Protein AF-A0A963K105-F1 (afdb_monomer_lite)

Sequence (101 aa):
MTKRPIVDRAEVGIDFPDKSYLGSFTRHSAFEAAADREGVTIRLIRPGTERRQADIHLHYHLFADVLDELAGAIAAGHPVDEAHRGPLLAAARHLAAALES

Structure (mmCIF, N/CA/C/O backbone):
data_AF-A0A963K105-F1
#
_entry.id   AF-A0A963K105-F1
#
loop_
_atom_site.group_PDB
_atom_site.id
_atom_site.type_symbol
_atom_site.label_atom_id
_atom_site.label_alt_id
_atom_site.label_comp_id
_atom_site.label_asym_id
_atom_site.label_entity_id
_atom_site.label_seq_id
_atom_site.pdbx_PDB_ins_code
_atom_site.Cartn_x
_atom_site.Cartn_y
_atom_site.Cartn_z
_atom_site.occupancy
_atom_site.B_iso_or_equiv
_atom_site.auth_seq_id
_atom_site.auth_comp_id
_atom_site.auth_asym_id
_atom_site.auth_atom_id
_atom_site.pdbx_PDB_model_num
ATOM 1 N N . MET A 1 1 ? -0.188 15.540 -0.282 1.00 72.19 1 MET A N 1
ATOM 2 C CA . MET A 1 1 ? 0.226 14.200 0.189 1.00 72.19 1 MET A CA 1
ATOM 3 C C . MET A 1 1 ? 1.669 14.281 0.665 1.00 72.19 1 MET A C 1
ATOM 5 O O . MET A 1 1 ? 2.450 14.987 0.037 1.00 72.19 1 MET A O 1
ATOM 9 N N . THR A 1 2 ? 2.019 13.627 1.774 1.00 87.38 2 THR A N 1
ATOM 10 C CA . THR A 1 2 ? 3.382 13.674 2.338 1.00 87.38 2 THR A CA 1
ATOM 11 C C . THR A 1 2 ? 4.188 12.468 1.869 1.00 87.38 2 THR A C 1
ATOM 13 O O . THR A 1 2 ? 3.765 11.335 2.085 1.00 87.38 2 THR A O 1
ATOM 16 N N . LYS A 1 3 ? 5.362 12.709 1.274 1.00 90.56 3 LYS A N 1
ATOM 17 C CA . LYS A 1 3 ? 6.296 11.654 0.851 1.00 90.56 3 LYS A CA 1
ATOM 18 C C . LYS A 1 3 ? 6.957 11.005 2.059 1.00 90.56 3 LYS A C 1
ATOM 20 O O . LYS A 1 3 ? 7.531 11.695 2.900 1.00 90.56 3 LYS A O 1
ATOM 25 N N . ARG A 1 4 ? 6.912 9.679 2.122 1.00 95.69 4 ARG A N 1
ATOM 26 C CA . ARG A 1 4 ? 7.567 8.861 3.149 1.00 95.69 4 ARG A CA 1
ATOM 27 C C . ARG A 1 4 ? 8.567 7.913 2.483 1.00 95.69 4 ARG A C 1
ATOM 29 O O . ARG A 1 4 ? 8.279 7.432 1.392 1.00 95.69 4 ARG A O 1
ATOM 36 N N . PRO A 1 5 ? 9.738 7.644 3.080 1.00 95.56 5 PRO A N 1
ATOM 37 C CA . PRO A 1 5 ? 10.677 6.675 2.520 1.00 95.56 5 PRO A CA 1
ATOM 38 C C . PRO A 1 5 ? 10.076 5.263 2.545 1.00 95.56 5 PRO A C 1
ATOM 40 O O . PRO A 1 5 ? 9.357 4.910 3.479 1.00 95.56 5 PRO A O 1
ATOM 43 N N . ILE A 1 6 ? 10.390 4.451 1.536 1.00 95.25 6 ILE A N 1
ATOM 44 C CA . ILE A 1 6 ? 10.104 3.012 1.569 1.00 95.25 6 ILE A CA 1
ATOM 45 C C . ILE A 1 6 ? 11.166 2.342 2.441 1.00 95.25 6 ILE A C 1
ATOM 47 O O . ILE A 1 6 ? 12.359 2.507 2.197 1.00 95.25 6 ILE A O 1
ATOM 51 N N . VAL A 1 7 ? 10.733 1.618 3.472 1.00 91.56 7 VAL A N 1
ATOM 52 C CA . VAL A 1 7 ? 11.639 0.972 4.441 1.00 91.56 7 VAL A CA 1
ATOM 53 C C . VAL A 1 7 ? 12.098 -0.415 4.001 1.00 91.56 7 VAL A C 1
ATOM 55 O O . VAL A 1 7 ? 13.183 -0.841 4.380 1.00 91.56 7 VAL A O 1
ATOM 58 N N . ASP A 1 8 ? 11.303 -1.077 3.165 1.00 90.19 8 ASP A N 1
ATOM 59 C CA . ASP A 1 8 ? 11.579 -2.414 2.650 1.00 90.19 8 ASP A CA 1
ATOM 60 C C . ASP A 1 8 ? 11.564 -2.398 1.109 1.00 90.19 8 ASP A C 1
ATOM 62 O O . ASP A 1 8 ? 12.426 -1.767 0.476 1.00 90.19 8 ASP A O 1
ATOM 66 N N . ARG A 1 9 ? 10.555 -3.013 0.484 1.00 94.56 9 ARG A N 1
ATOM 67 C CA . ARG A 1 9 ? 10.410 -3.105 -0.967 1.00 94.56 9 ARG A CA 1
ATOM 68 C C . ARG A 1 9 ? 8.940 -3.099 -1.368 1.00 94.56 9 ARG A C 1
ATOM 70 O O . ARG A 1 9 ? 8.086 -3.605 -0.655 1.00 94.56 9 ARG A O 1
ATOM 77 N N . ALA A 1 10 ? 8.668 -2.557 -2.547 1.00 96.25 10 ALA A N 1
ATOM 78 C CA . ALA A 1 10 ? 7.420 -2.769 -3.260 1.00 96.25 10 ALA A CA 1
ATOM 79 C C . ALA A 1 10 ? 7.720 -3.256 -4.676 1.00 96.25 10 ALA A C 1
ATOM 81 O O . ALA A 1 10 ? 8.690 -2.821 -5.305 1.00 96.25 10 ALA A O 1
ATOM 82 N N . GLU A 1 11 ? 6.876 -4.147 -5.174 1.00 96.44 11 GLU A N 1
ATOM 83 C CA . GLU A 1 11 ? 6.913 -4.657 -6.538 1.00 96.44 11 GLU A CA 1
ATOM 84 C C . GLU A 1 11 ? 5.571 -4.361 -7.194 1.00 96.44 11 GLU A C 1
ATOM 86 O O . GLU A 1 11 ? 4.524 -4.481 -6.563 1.00 96.44 11 GLU A O 1
ATOM 91 N N . VAL A 1 12 ? 5.612 -3.911 -8.443 1.00 96.19 12 VAL A N 1
ATOM 92 C CA . VA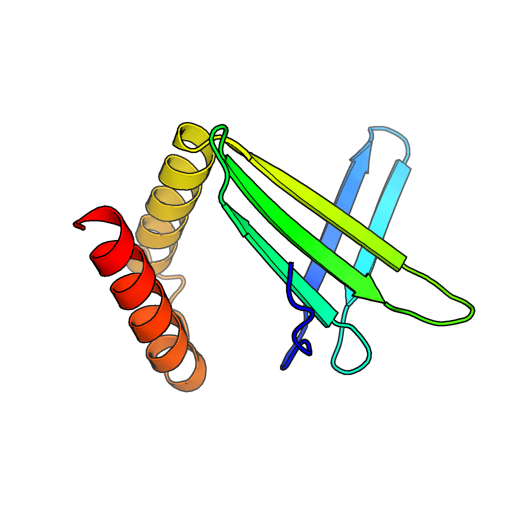L A 1 12 ? 4.430 -3.551 -9.222 1.00 96.19 12 VAL A CA 1
ATOM 93 C C . VAL A 1 12 ? 4.511 -4.265 -10.555 1.00 96.19 12 VAL A C 1
ATOM 95 O O . VAL A 1 12 ? 5.523 -4.160 -11.252 1.00 96.19 12 VAL A O 1
ATOM 98 N N . GLY A 1 13 ? 3.433 -4.960 -10.897 1.00 95.56 13 GLY A N 1
ATOM 99 C CA . GLY A 1 13 ? 3.228 -5.580 -12.195 1.00 95.56 13 GLY A CA 1
ATOM 100 C C . GLY A 1 13 ? 1.947 -5.068 -12.841 1.00 95.56 13 GLY A C 1
ATOM 101 O O . GLY A 1 13 ? 0.937 -4.905 -12.160 1.00 95.56 13 GLY A O 1
ATOM 102 N N . ILE A 1 14 ? 1.996 -4.803 -14.144 1.00 95.44 14 ILE A N 1
ATOM 103 C CA . ILE A 1 14 ? 0.813 -4.635 -14.991 1.00 95.44 14 ILE A CA 1
ATOM 104 C C . ILE A 1 14 ? 1.024 -5.502 -16.224 1.00 95.44 14 ILE A C 1
ATOM 106 O O . ILE A 1 14 ? 1.934 -5.244 -17.016 1.00 95.44 14 ILE A O 1
ATOM 110 N N . ASP A 1 15 ? 0.174 -6.508 -16.376 1.00 95.88 15 ASP A N 1
ATOM 111 C CA . ASP A 1 15 ? 0.231 -7.459 -17.476 1.00 95.88 15 ASP A CA 1
ATOM 112 C C . ASP A 1 15 ? -0.891 -7.194 -18.483 1.00 95.88 15 ASP A C 1
ATOM 114 O O . ASP A 1 15 ? -2.069 -7.095 -18.142 1.00 95.88 15 ASP A O 1
ATOM 118 N N . PHE A 1 16 ? -0.495 -7.090 -19.744 1.00 94.50 16 PHE A N 1
ATOM 119 C CA . PHE A 1 16 ? -1.336 -7.055 -20.932 1.00 94.50 16 PHE A CA 1
ATOM 120 C C . PHE A 1 16 ? -1.088 -8.337 -21.742 1.00 94.50 16 PHE A C 1
ATOM 122 O O . PHE A 1 16 ? -0.029 -8.950 -21.591 1.00 94.50 16 PHE A O 1
ATOM 129 N N . PRO A 1 17 ? -2.008 -8.739 -22.640 1.00 96.50 17 PRO A N 1
ATOM 130 C CA . PRO A 1 17 ? -1.868 -9.980 -23.408 1.00 96.50 17 PRO A CA 1
ATOM 131 C C . PRO A 1 17 ? -0.537 -10.137 -24.162 1.00 96.50 17 PRO A C 1
ATOM 133 O O . PRO A 1 17 ? -0.056 -11.253 -24.333 1.00 96.50 17 PRO A O 1
ATOM 136 N N . ASP A 1 18 ? 0.059 -9.032 -24.607 1.00 95.69 18 ASP A N 1
ATOM 137 C CA . ASP A 1 18 ? 1.291 -8.976 -25.394 1.00 95.69 18 ASP A CA 1
ATOM 138 C C . ASP A 1 18 ? 2.443 -8.247 -24.681 1.00 95.69 18 ASP A C 1
ATOM 140 O O . ASP A 1 18 ? 3.532 -8.104 -25.246 1.00 95.69 18 ASP A O 1
ATOM 144 N N . LYS A 1 19 ? 2.228 -7.762 -23.449 1.00 94.88 19 LYS A N 1
ATOM 145 C CA . LYS A 1 19 ? 3.199 -6.899 -22.771 1.00 94.88 19 LYS A CA 1
ATOM 146 C C . LYS A 1 19 ? 3.083 -6.915 -21.254 1.00 94.88 19 LYS A C 1
ATOM 148 O O . LYS A 1 19 ? 2.026 -6.643 -20.708 1.00 94.88 19 LYS A O 1
ATOM 153 N N . SER A 1 20 ? 4.220 -7.042 -20.584 1.00 93.31 20 SER A N 1
ATOM 154 C CA . SER A 1 20 ? 4.315 -6.911 -19.129 1.00 93.31 20 SER A CA 1
ATOM 155 C C . SER A 1 20 ? 5.136 -5.689 -18.739 1.00 93.31 20 SER A C 1
ATOM 157 O O . SER A 1 20 ? 6.219 -5.446 -19.279 1.00 93.31 20 SER A O 1
ATOM 159 N N . TYR A 1 21 ? 4.636 -4.928 -17.771 1.00 93.75 21 TYR A N 1
ATOM 160 C CA . TYR A 1 21 ? 5.372 -3.866 -17.098 1.00 93.75 21 TYR A CA 1
ATOM 161 C C . TYR A 1 21 ? 5.654 -4.295 -15.669 1.00 93.75 21 TYR A C 1
ATOM 163 O O . TYR A 1 21 ? 4.740 -4.384 -14.858 1.00 93.75 21 TYR A O 1
ATOM 171 N N . LEU A 1 22 ? 6.927 -4.524 -15.360 1.00 93.88 22 LEU A N 1
ATOM 172 C CA . LEU A 1 22 ? 7.381 -4.899 -14.027 1.00 93.88 22 LEU A CA 1
ATOM 173 C C . LEU A 1 22 ? 8.297 -3.810 -13.476 1.00 93.88 22 LEU A C 1
ATOM 175 O O . LEU A 1 22 ? 9.182 -3.299 -14.166 1.00 93.88 22 LEU A O 1
ATOM 179 N N . GLY A 1 23 ? 8.100 -3.460 -12.213 1.00 91.69 23 GLY A N 1
ATOM 180 C CA . GLY A 1 23 ? 8.898 -2.466 -11.522 1.00 91.69 23 GLY A CA 1
ATOM 181 C C . GLY A 1 23 ? 9.066 -2.809 -10.054 1.00 91.69 23 GLY A C 1
ATOM 182 O O . GLY A 1 23 ? 8.206 -3.424 -9.436 1.00 91.69 23 GLY A O 1
ATOM 183 N N . SER A 1 24 ? 10.181 -2.372 -9.481 1.00 95.06 24 SER A N 1
ATOM 184 C CA . SER A 1 24 ? 10.404 -2.419 -8.042 1.00 95.06 24 SER A CA 1
ATOM 185 C C . SER A 1 24 ? 10.804 -1.051 -7.504 1.00 95.06 24 SER A C 1
ATOM 187 O O . SER A 1 24 ? 11.444 -0.243 -8.188 1.00 95.06 24 SER A O 1
ATOM 189 N N . PHE A 1 25 ? 10.412 -0.811 -6.260 1.00 96.38 25 PHE A N 1
ATOM 190 C CA . PHE A 1 25 ? 10.711 0.372 -5.470 1.00 96.38 25 PHE A CA 1
ATOM 191 C C . PHE A 1 25 ? 11.357 -0.096 -4.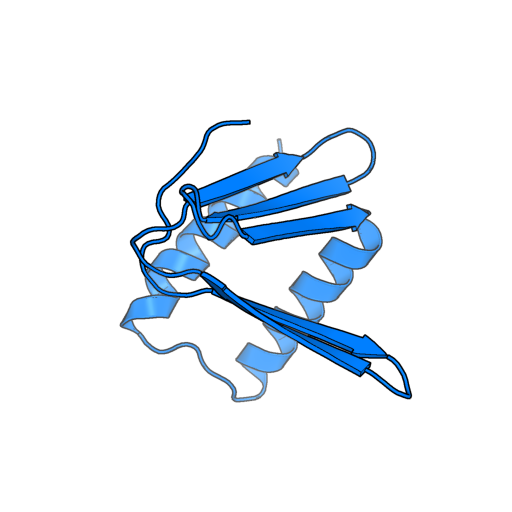167 1.00 96.38 25 PHE A C 1
ATOM 193 O O . PHE A 1 25 ? 10.842 -0.981 -3.493 1.00 96.38 25 PHE A O 1
ATOM 200 N N . THR A 1 26 ? 12.514 0.461 -3.832 1.00 94.12 26 THR A N 1
ATOM 201 C CA . THR A 1 26 ? 13.330 0.058 -2.670 1.00 94.12 26 THR A CA 1
ATOM 202 C C . THR A 1 26 ? 13.637 1.278 -1.799 1.00 94.12 26 THR A C 1
ATOM 204 O O . THR A 1 26 ? 13.082 2.348 -2.036 1.00 94.12 26 THR A O 1
ATOM 207 N N . ARG A 1 27 ? 14.571 1.182 -0.845 1.00 93.69 27 ARG A N 1
ATOM 208 C CA . ARG A 1 27 ? 14.996 2.278 0.058 1.00 93.69 27 ARG A CA 1
ATOM 209 C C . ARG A 1 27 ? 15.317 3.644 -0.577 1.00 93.69 27 ARG A C 1
ATOM 211 O O . ARG A 1 27 ? 15.323 4.654 0.114 1.00 93.69 27 ARG A O 1
ATOM 218 N N . HIS A 1 28 ? 15.624 3.696 -1.876 1.00 91.81 28 HIS A N 1
ATOM 219 C CA . HIS A 1 28 ? 15.858 4.951 -2.613 1.00 91.81 28 HIS A CA 1
ATOM 220 C C . HIS A 1 28 ? 14.576 5.551 -3.214 1.00 91.81 28 HIS A C 1
ATOM 222 O O . HIS A 1 28 ? 14.624 6.511 -3.980 1.00 91.81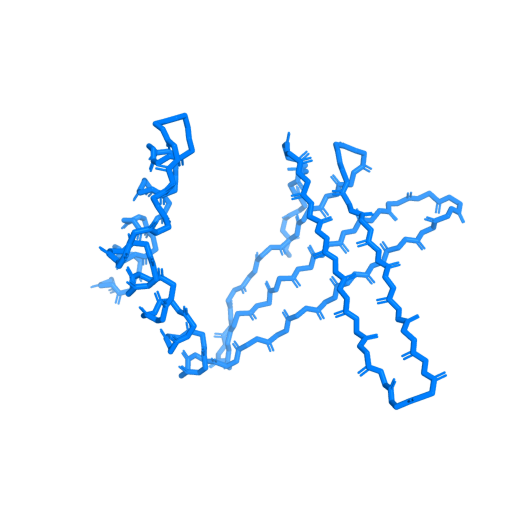 28 HIS A O 1
ATOM 228 N N . SER A 1 29 ? 13.434 4.943 -2.914 1.00 96.00 29 SER A N 1
ATOM 229 C CA . SER A 1 29 ? 12.105 5.332 -3.362 1.00 96.00 29 SER A CA 1
ATOM 230 C C . SER A 1 29 ? 11.281 5.831 -2.175 1.00 96.00 29 SER A C 1
ATOM 232 O O . SER A 1 29 ? 11.614 5.610 -1.010 1.00 96.00 29 SER A O 1
ATOM 234 N N . ALA A 1 30 ? 10.194 6.519 -2.485 1.00 97.00 30 ALA A N 1
ATOM 235 C CA . ALA A 1 30 ? 9.232 7.028 -1.529 1.00 97.00 30 ALA A CA 1
ATOM 236 C C . ALA A 1 30 ? 7.833 6.515 -1.865 1.00 97.00 30 ALA A C 1
ATOM 238 O O . ALA A 1 30 ? 7.559 6.158 -3.011 1.00 97.00 30 ALA A O 1
ATOM 239 N N . PHE A 1 31 ? 6.947 6.531 -0.879 1.00 97.50 31 PHE A N 1
ATOM 240 C CA . PHE A 1 31 ? 5.523 6.346 -1.080 1.00 97.50 31 PHE A CA 1
ATOM 241 C C . PHE A 1 31 ? 4.733 7.563 -0.595 1.00 97.50 31 PHE A C 1
ATOM 243 O O . PHE A 1 31 ? 5.182 8.331 0.262 1.00 97.50 31 PHE A O 1
ATOM 250 N N . GLU A 1 32 ? 3.545 7.729 -1.152 1.00 97.56 32 GLU A N 1
ATOM 251 C CA . GLU A 1 32 ? 2.502 8.617 -0.657 1.00 97.56 32 GLU A CA 1
ATOM 252 C C . GLU A 1 32 ? 1.218 7.797 -0.511 1.00 97.56 32 GLU A C 1
ATOM 254 O O . GLU A 1 32 ? 0.915 6.962 -1.363 1.00 97.56 32 GLU A O 1
ATOM 259 N N . ALA A 1 33 ? 0.460 8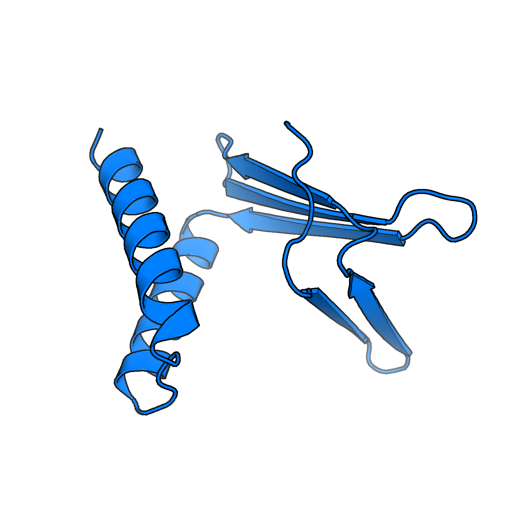.050 0.553 1.00 97.12 33 ALA A N 1
ATOM 260 C CA . ALA A 1 33 ? -0.876 7.501 0.744 1.00 97.12 33 ALA A CA 1
ATOM 261 C C . ALA A 1 33 ? -1.837 8.637 1.107 1.00 97.12 33 ALA A C 1
ATOM 263 O O . ALA A 1 33 ? -1.454 9.568 1.825 1.00 97.12 33 ALA A O 1
ATOM 264 N N . ALA A 1 34 ? -3.057 8.587 0.584 1.00 96.62 34 ALA A N 1
ATOM 265 C CA . ALA A 1 34 ? -4.127 9.514 0.927 1.00 96.62 34 ALA A CA 1
ATOM 266 C C . ALA A 1 34 ? -5.491 8.850 0.768 1.00 96.62 34 ALA A C 1
ATOM 268 O O . ALA A 1 34 ? -5.624 7.886 0.019 1.00 96.62 34 ALA A O 1
ATOM 269 N N . ALA A 1 35 ? -6.483 9.407 1.449 1.00 96.62 35 ALA A N 1
ATOM 270 C CA . ALA A 1 35 ? -7.888 9.088 1.275 1.00 96.62 35 ALA A CA 1
ATOM 271 C C . ALA A 1 35 ? -8.633 10.368 0.877 1.00 96.62 35 ALA A C 1
ATOM 273 O O . ALA A 1 35 ? -8.268 11.460 1.328 1.00 96.62 35 ALA A O 1
ATOM 274 N N . ASP A 1 36 ? -9.644 10.240 0.028 1.00 95.31 36 ASP A N 1
ATOM 275 C CA . ASP A 1 36 ? -10.528 11.332 -0.377 1.00 95.31 36 ASP A CA 1
ATOM 276 C C . ASP A 1 36 ? -12.000 10.886 -0.350 1.00 95.31 36 ASP A C 1
ATOM 278 O O . ASP A 1 36 ? -12.369 9.951 0.358 1.00 95.31 36 ASP A O 1
ATOM 282 N N . ARG A 1 37 ? -12.882 11.591 -1.061 1.00 96.62 37 ARG A N 1
ATOM 283 C CA . ARG A 1 37 ? -14.311 11.258 -1.079 1.00 96.62 37 ARG A CA 1
ATOM 284 C C . ARG A 1 37 ? -14.608 9.942 -1.809 1.00 96.62 37 ARG A C 1
ATOM 286 O O . ARG A 1 37 ? -15.633 9.328 -1.530 1.00 96.62 37 ARG A O 1
ATOM 293 N N . GLU A 1 38 ? -13.767 9.534 -2.749 1.00 96.06 38 GLU A N 1
ATOM 294 C CA . GLU A 1 38 ? -14.025 8.410 -3.649 1.00 96.06 38 GLU A CA 1
ATOM 295 C C . GLU A 1 38 ? -13.256 7.147 -3.266 1.00 96.06 38 GLU A C 1
ATOM 297 O O . GLU A 1 38 ? -13.724 6.045 -3.575 1.00 96.06 38 GLU A O 1
ATOM 302 N N . GLY A 1 39 ? -12.111 7.282 -2.595 1.00 97.50 39 GLY A N 1
ATOM 303 C CA . GLY A 1 39 ? -11.309 6.126 -2.225 1.00 97.50 39 GLY A CA 1
ATOM 304 C C . GLY A 1 39 ? -9.959 6.443 -1.597 1.00 97.50 39 GLY A C 1
ATOM 305 O O . GLY A 1 39 ? -9.747 7.489 -0.980 1.00 97.50 39 GLY A O 1
ATOM 306 N N . VAL A 1 40 ? -9.041 5.488 -1.751 1.00 98.00 40 VAL A N 1
ATOM 307 C CA . VAL A 1 40 ? -7.654 5.574 -1.289 1.00 98.00 40 VAL A CA 1
ATOM 308 C C . VAL A 1 40 ? -6.692 5.592 -2.470 1.00 98.00 40 VAL A C 1
ATOM 310 O O . VAL A 1 40 ? -6.791 4.784 -3.392 1.00 98.00 40 VAL A O 1
ATOM 313 N N . THR A 1 41 ? -5.727 6.506 -2.429 1.00 98.12 41 THR A N 1
ATOM 314 C CA . THR A 1 41 ? -4.625 6.588 -3.391 1.00 98.12 41 THR A CA 1
ATOM 315 C C . THR A 1 41 ? -3.333 6.124 -2.735 1.00 98.12 41 THR A C 1
ATOM 317 O O . THR A 1 41 ? -2.938 6.654 -1.694 1.00 98.12 41 THR A O 1
ATOM 320 N N . ILE A 1 42 ? -2.633 5.199 -3.389 1.00 97.44 42 ILE A N 1
ATOM 321 C CA . ILE A 1 42 ? -1.277 4.762 -3.056 1.00 97.44 42 ILE A CA 1
ATOM 322 C C . ILE A 1 42 ? -0.377 5.110 -4.238 1.00 97.44 42 ILE A C 1
ATOM 324 O O . ILE A 1 42 ? -0.639 4.714 -5.3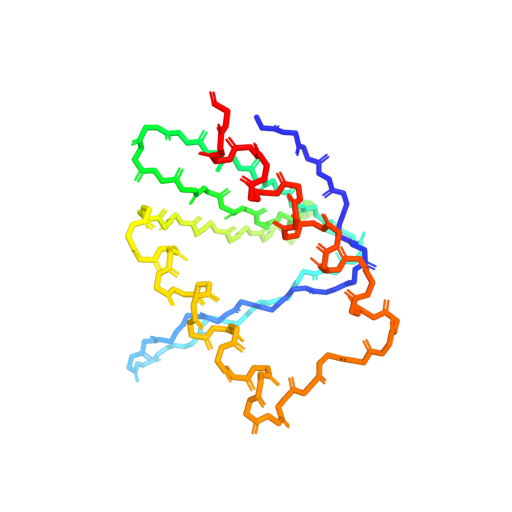72 1.00 97.44 42 ILE A O 1
ATOM 328 N N . ARG A 1 43 ? 0.708 5.837 -3.979 1.00 97.81 43 ARG A N 1
ATOM 329 C CA . ARG A 1 43 ? 1.697 6.201 -4.995 1.00 97.81 43 ARG A CA 1
ATOM 330 C C . ARG A 1 43 ? 3.082 5.751 -4.568 1.00 97.81 43 ARG A C 1
ATOM 332 O O . ARG A 1 43 ? 3.517 6.077 -3.470 1.00 97.81 43 ARG A O 1
ATOM 339 N N . LEU A 1 44 ? 3.799 5.078 -5.460 1.00 97.75 44 LEU A N 1
ATOM 340 C CA . LEU A 1 44 ? 5.207 4.709 -5.313 1.00 97.75 44 LEU A CA 1
ATOM 341 C C . LEU A 1 44 ? 6.046 5.573 -6.253 1.00 97.75 44 LEU A C 1
ATOM 343 O O . LEU A 1 44 ? 5.699 5.744 -7.419 1.00 97.75 44 LEU A O 1
ATOM 347 N N . ILE A 1 45 ? 7.139 6.144 -5.755 1.00 97.06 45 ILE A N 1
ATOM 348 C CA . ILE A 1 45 ? 7.931 7.159 -6.456 1.00 97.06 45 ILE A CA 1
ATOM 349 C C . ILE A 1 45 ? 9.410 6.817 -6.330 1.00 97.06 45 ILE A C 1
ATOM 351 O O . ILE A 1 45 ? 9.977 6.872 -5.242 1.00 97.06 45 ILE A O 1
ATOM 355 N N . ARG A 1 46 ? 10.078 6.565 -7.454 1.00 95.31 46 ARG A N 1
ATOM 356 C CA . ARG A 1 46 ? 11.539 6.585 -7.543 1.00 95.31 46 ARG A CA 1
ATOM 357 C C . ARG A 1 46 ? 11.963 7.871 -8.254 1.00 95.31 46 ARG A C 1
ATOM 359 O O . ARG A 1 46 ? 11.703 7.992 -9.453 1.00 95.31 46 ARG A O 1
ATOM 366 N N . PRO A 1 47 ? 12.572 8.840 -7.550 1.00 90.12 47 PRO A N 1
ATOM 367 C CA . PRO A 1 47 ? 13.087 10.057 -8.170 1.00 90.12 47 PRO A CA 1
ATOM 368 C C . PRO A 1 47 ? 14.401 9.788 -8.926 1.00 90.12 47 PRO A C 1
ATOM 370 O O . PRO A 1 47 ? 14.992 8.715 -8.811 1.00 90.12 47 PRO A O 1
ATOM 373 N N . GLY A 1 48 ? 14.879 10.784 -9.674 1.00 89.88 48 GLY A N 1
ATOM 374 C CA . GLY A 1 48 ? 16.158 10.733 -10.390 1.00 89.88 48 GLY A CA 1
ATOM 375 C C . GLY A 1 48 ? 16.016 10.543 -11.900 1.00 89.88 48 GLY A C 1
ATOM 376 O O . GLY A 1 48 ? 14.922 10.639 -12.453 1.00 89.88 48 GLY A O 1
ATOM 377 N N . THR A 1 49 ? 17.147 10.301 -12.563 1.00 85.75 49 THR A N 1
ATOM 378 C CA . THR A 1 49 ? 17.259 10.189 -14.029 1.00 85.75 49 THR A CA 1
ATOM 379 C C . THR A 1 49 ? 16.483 9.003 -14.594 1.00 85.75 49 THR A C 1
ATOM 381 O O . THR A 1 49 ? 15.901 9.091 -15.667 1.00 85.75 49 THR A O 1
ATOM 384 N N . GLU A 1 50 ? 16.394 7.919 -13.832 1.00 84.50 50 GLU A N 1
ATOM 385 C CA . GLU A 1 50 ? 15.553 6.760 -14.125 1.00 84.50 50 GLU A CA 1
ATOM 386 C C . GLU A 1 50 ? 14.270 6.797 -13.279 1.00 84.50 50 GLU A C 1
ATOM 388 O O . GLU A 1 50 ? 14.012 5.922 -12.432 1.00 84.50 50 GLU A O 1
ATOM 393 N N . A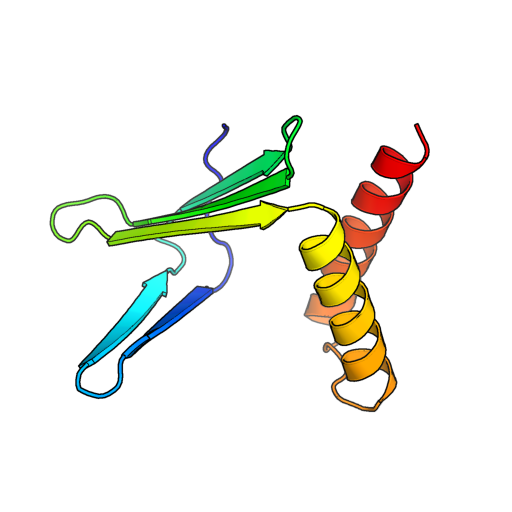RG A 1 51 ? 13.491 7.865 -13.460 1.00 92.44 51 ARG A N 1
ATOM 394 C CA . ARG A 1 51 ? 12.246 8.073 -12.722 1.00 92.44 51 ARG A CA 1
ATOM 395 C C . ARG A 1 51 ? 11.279 6.914 -12.963 1.00 92.44 51 ARG A C 1
ATOM 397 O O . ARG A 1 51 ? 11.010 6.548 -14.103 1.00 92.44 51 ARG A O 1
ATOM 404 N N . ARG A 1 52 ? 10.701 6.392 -11.881 1.00 93.25 52 ARG A N 1
ATOM 405 C CA . ARG A 1 52 ? 9.576 5.445 -11.918 1.00 93.25 52 ARG A CA 1
ATOM 406 C C . ARG A 1 52 ? 8.473 5.943 -11.006 1.00 93.25 52 ARG A C 1
ATOM 408 O O . ARG A 1 52 ? 8.753 6.493 -9.941 1.00 93.25 52 ARG A O 1
ATOM 415 N N . GLN A 1 53 ? 7.235 5.755 -11.428 1.00 95.94 53 GLN A N 1
ATOM 416 C CA . GLN A 1 53 ? 6.073 6.071 -10.619 1.00 95.94 53 GLN A CA 1
ATOM 417 C C . GLN A 1 53 ? 4.995 5.022 -10.875 1.00 95.94 53 GLN A C 1
ATOM 419 O O . GLN A 1 53 ? 4.784 4.646 -12.025 1.00 95.94 53 GLN A O 1
ATOM 424 N N . ALA A 1 54 ? 4.366 4.547 -9.807 1.00 97.06 54 ALA A N 1
ATOM 425 C CA . ALA A 1 54 ? 3.171 3.720 -9.875 1.00 97.06 54 ALA A CA 1
ATOM 426 C C . ALA A 1 54 ? 2.091 4.373 -9.015 1.00 97.06 54 ALA A C 1
ATOM 428 O O . ALA A 1 54 ? 2.373 4.768 -7.883 1.00 97.06 54 ALA A O 1
ATOM 429 N N . ASP A 1 55 ? 0.883 4.481 -9.552 1.00 96.88 55 ASP A N 1
ATOM 430 C CA . ASP A 1 55 ? -0.277 5.066 -8.889 1.00 96.88 55 ASP A CA 1
ATOM 431 C C . ASP A 1 55 ? -1.395 4.027 -8.889 1.00 96.88 55 ASP A C 1
ATOM 433 O O . ASP A 1 55 ? -1.726 3.464 -9.931 1.00 96.88 55 ASP A O 1
ATOM 437 N N . ILE A 1 56 ? -1.967 3.777 -7.717 1.00 97.31 56 ILE A N 1
ATOM 438 C CA . ILE A 1 56 ? -3.113 2.895 -7.525 1.00 97.31 56 ILE A CA 1
ATOM 439 C C . ILE A 1 56 ? -4.179 3.715 -6.806 1.00 97.31 56 ILE A C 1
ATOM 441 O O . ILE A 1 56 ? -3.908 4.286 -5.750 1.00 97.31 56 ILE A O 1
ATOM 445 N N . HIS A 1 57 ? -5.380 3.763 -7.376 1.00 98.19 57 HIS A N 1
ATOM 446 C CA . HIS A 1 57 ? -6.558 4.326 -6.729 1.00 98.19 57 HIS A CA 1
ATOM 447 C C . HIS A 1 57 ? -7.603 3.224 -6.568 1.00 98.19 57 HIS A C 1
ATOM 449 O O . HIS A 1 57 ? -7.980 2.587 -7.552 1.00 98.19 57 HIS A O 1
ATOM 455 N N . LEU A 1 58 ? -8.041 2.982 -5.334 1.00 98.38 58 LEU A N 1
ATOM 456 C CA . LEU A 1 58 ? -9.051 1.978 -5.008 1.00 98.38 58 LEU A CA 1
ATOM 457 C C . LEU A 1 58 ? -10.256 2.669 -4.384 1.00 98.38 58 LEU A C 1
ATOM 459 O O . LEU A 1 58 ? -10.129 3.329 -3.352 1.00 98.38 58 LEU A O 1
ATOM 463 N N . HIS A 1 59 ? -11.431 2.474 -4.980 1.00 98.56 59 HIS A N 1
ATOM 464 C CA . HIS A 1 59 ? -12.690 2.861 -4.351 1.00 98.56 59 HIS A CA 1
ATOM 465 C C . HIS A 1 59 ? -12.932 2.049 -3.075 1.00 98.56 59 HIS A C 1
ATOM 467 O O . HIS A 1 59 ? -12.510 0.896 -2.978 1.00 98.56 59 HIS A O 1
ATOM 473 N N . TYR A 1 60 ? -13.645 2.634 -2.110 1.00 98.19 60 TYR A N 1
ATOM 474 C CA . TYR A 1 60 ? -13.749 2.076 -0.757 1.00 98.19 60 TYR A CA 1
ATOM 475 C C . TYR A 1 60 ? -14.296 0.649 -0.680 1.00 98.19 60 TYR A C 1
ATOM 477 O O . TYR A 1 60 ? -13.782 -0.129 0.114 1.00 98.19 60 TYR A O 1
ATOM 485 N N . HIS A 1 61 ? -15.276 0.275 -1.508 1.00 98.25 61 HIS A N 1
ATOM 486 C CA . HIS A 1 61 ? -15.787 -1.101 -1.513 1.00 98.25 61 HIS A CA 1
ATOM 487 C C . HIS A 1 61 ? -14.732 -2.106 -1.981 1.00 98.25 61 HIS A C 1
ATOM 489 O O . HIS A 1 61 ? -14.471 -3.072 -1.278 1.00 98.25 61 HIS A O 1
ATOM 495 N N . LEU A 1 62 ? -14.043 -1.824 -3.092 1.00 98.50 62 LEU A N 1
ATOM 496 C CA . LEU A 1 62 ? -12.947 -2.678 -3.555 1.00 98.50 62 LEU A CA 1
ATOM 497 C C . LEU A 1 62 ? -11.808 -2.729 -2.530 1.00 98.50 62 LEU A C 1
ATOM 499 O O . LEU A 1 62 ? -11.218 -3.781 -2.314 1.00 98.50 62 LEU A O 1
ATOM 503 N N . PHE A 1 63 ? -11.486 -1.602 -1.892 1.00 98.06 63 PHE A N 1
ATOM 504 C CA . PHE A 1 63 ? -10.450 -1.582 -0.865 1.00 98.06 63 PHE A CA 1
ATOM 505 C C . PHE A 1 63 ? -10.843 -2.411 0.366 1.00 98.06 63 PHE A C 1
ATOM 507 O O . PHE A 1 63 ? -10.001 -3.130 0.895 1.00 98.06 63 PHE A O 1
ATOM 514 N N . ALA A 1 64 ? -12.110 -2.357 0.787 1.00 98.25 64 ALA A N 1
ATOM 515 C CA . ALA A 1 64 ? -12.631 -3.184 1.870 1.00 98.25 64 ALA A CA 1
ATOM 516 C C . ALA A 1 64 ? -12.558 -4.680 1.528 1.00 98.25 64 ALA A C 1
ATOM 518 O O . ALA A 1 64 ? -12.016 -5.441 2.325 1.00 98.25 64 ALA A O 1
ATOM 519 N N . ASP A 1 65 ? -13.001 -5.076 0.330 1.00 98.62 65 ASP A N 1
ATOM 520 C CA . ASP A 1 65 ? -12.933 -6.469 -0.131 1.00 98.62 65 ASP A CA 1
ATOM 521 C C . ASP A 1 65 ? -11.480 -6.975 -0.161 1.00 98.62 65 ASP A C 1
ATOM 523 O O . ASP A 1 65 ? -11.185 -8.073 0.304 1.00 98.62 65 ASP A O 1
ATOM 527 N N . VAL A 1 66 ? -10.537 -6.147 -0.631 1.00 98.06 66 VAL A N 1
ATOM 528 C CA . VAL A 1 66 ? -9.101 -6.478 -0.611 1.00 98.06 66 VAL A CA 1
ATOM 529 C C . VAL A 1 66 ? -8.594 -6.700 0.817 1.00 98.06 66 VAL A C 1
ATOM 531 O O . VAL A 1 66 ? -7.831 -7.634 1.049 1.00 98.06 66 VAL A O 1
ATOM 534 N N . LEU A 1 67 ? -8.982 -5.858 1.779 1.00 97.62 67 LEU A N 1
ATOM 535 C CA . LEU A 1 67 ? -8.564 -6.021 3.175 1.00 97.62 67 LEU A CA 1
ATOM 536 C C . LEU A 1 67 ? -9.127 -7.307 3.798 1.00 97.62 67 LEU A C 1
ATOM 538 O O . LEU A 1 67 ? -8.401 -7.979 4.534 1.00 97.62 67 LEU A O 1
ATOM 542 N N . ASP A 1 68 ? -10.380 -7.653 3.496 1.00 98.00 68 ASP A N 1
ATOM 543 C CA . ASP A 1 68 ? -11.033 -8.864 4.005 1.00 98.00 68 ASP A CA 1
ATOM 544 C C . ASP A 1 68 ? -10.400 -10.139 3.425 1.00 98.00 68 ASP A C 1
ATOM 546 O O . ASP A 1 68 ? -9.997 -11.034 4.170 1.00 98.00 68 ASP A O 1
ATOM 550 N N . GLU A 1 69 ? -10.170 -10.174 2.109 1.00 97.94 69 GLU A N 1
ATOM 551 C CA . GLU A 1 69 ? -9.475 -11.283 1.441 1.00 97.94 69 GLU A CA 1
ATOM 552 C C . GLU A 1 69 ? -8.044 -11.469 1.972 1.00 97.94 69 GLU A C 1
ATOM 554 O O . GLU A 1 69 ? -7.600 -12.594 2.222 1.00 97.94 69 GLU A O 1
ATOM 559 N N . LEU A 1 70 ? -7.316 -10.374 2.225 1.00 95.94 70 LEU A N 1
ATOM 560 C CA . LEU A 1 70 ? -5.993 -10.440 2.854 1.00 95.94 70 LEU A CA 1
ATOM 561 C C . LEU A 1 70 ? -6.063 -11.021 4.273 1.00 95.94 70 LEU A C 1
ATOM 563 O O . LEU A 1 70 ? -5.218 -11.843 4.641 1.00 95.94 70 LEU A O 1
ATOM 567 N N . ALA A 1 71 ? -7.058 -10.627 5.071 1.00 95.50 71 ALA A N 1
ATOM 568 C CA . ALA A 1 71 ? -7.257 -11.174 6.410 1.00 95.50 71 ALA A CA 1
ATOM 569 C C . ALA A 1 71 ? -7.567 -12.681 6.361 1.00 95.50 71 ALA A C 1
ATOM 571 O O . ALA A 1 71 ? -6.967 -13.457 7.114 1.00 95.50 71 ALA A O 1
ATOM 572 N N . GLY A 1 72 ? -8.430 -13.104 5.432 1.00 96.00 72 GLY A N 1
ATOM 573 C CA . GLY A 1 72 ? -8.746 -14.508 5.178 1.00 96.00 72 GLY A CA 1
ATOM 574 C C . GLY A 1 72 ? -7.518 -15.327 4.773 1.00 96.00 72 GLY A C 1
ATOM 575 O O . GLY A 1 72 ? -7.255 -16.381 5.356 1.00 96.00 72 GLY A O 1
ATOM 576 N N . ALA A 1 73 ? -6.706 -14.824 3.839 1.00 94.62 73 ALA A N 1
ATOM 577 C CA . ALA A 1 73 ? -5.491 -15.499 3.378 1.00 94.62 73 ALA A CA 1
ATOM 578 C C . ALA A 1 73 ? -4.455 -15.699 4.500 1.00 94.62 73 ALA A C 1
ATOM 580 O O . ALA A 1 73 ? -3.838 -16.768 4.596 1.00 94.62 73 ALA A O 1
ATOM 581 N N . ILE A 1 74 ? -4.288 -14.697 5.372 1.00 93.88 74 ILE A N 1
ATOM 582 C CA . ILE A 1 74 ? -3.404 -14.781 6.543 1.00 93.88 74 ILE A CA 1
ATOM 583 C C . ILE A 1 74 ? -3.927 -15.832 7.530 1.00 93.88 74 ILE A C 1
ATOM 585 O O . ILE A 1 74 ? -3.150 -16.664 8.004 1.00 93.88 74 ILE A O 1
ATOM 589 N N . ALA A 1 75 ? -5.235 -15.838 7.809 1.00 91.69 75 ALA A N 1
ATOM 590 C CA . ALA A 1 75 ? -5.863 -16.813 8.701 1.00 91.69 75 ALA A CA 1
ATOM 591 C C . ALA A 1 75 ? -5.780 -18.254 8.162 1.00 91.69 75 ALA A C 1
ATOM 593 O O . ALA A 1 75 ? -5.650 -19.198 8.941 1.00 91.69 75 ALA A O 1
ATOM 594 N N . ALA A 1 76 ? -5.802 -18.423 6.838 1.00 92.31 76 ALA A N 1
ATOM 595 C CA . ALA A 1 76 ? -5.767 -19.717 6.160 1.00 92.31 76 ALA A CA 1
ATOM 596 C C . ALA A 1 76 ? -4.367 -20.354 6.044 1.00 92.31 76 ALA A C 1
ATOM 598 O O . ALA A 1 76 ? -4.245 -21.440 5.480 1.00 92.31 76 ALA A O 1
ATOM 599 N N . GLY A 1 77 ? -3.309 -19.724 6.570 1.00 83.25 77 GLY A N 1
ATOM 600 C CA . GLY A 1 77 ? -1.971 -20.328 6.601 1.00 83.25 77 GLY A CA 1
ATOM 601 C C . GLY A 1 77 ? -0.915 -19.653 5.728 1.00 83.25 77 GLY A C 1
ATOM 602 O O . GLY A 1 77 ? 0.124 -20.262 5.476 1.00 83.25 77 GLY A O 1
ATOM 603 N N . HIS A 1 78 ? -1.111 -18.384 5.359 1.00 79.69 78 HIS A N 1
ATOM 604 C CA . HIS A 1 78 ? -0.035 -17.503 4.885 1.00 79.69 78 HIS A CA 1
ATOM 605 C C . HIS A 1 78 ? 0.357 -16.514 5.995 1.00 79.69 78 HIS A C 1
ATOM 607 O O . HIS A 1 78 ? 0.127 -15.308 5.861 1.00 79.69 78 HIS A O 1
ATOM 613 N N . PRO A 1 79 ? 0.872 -16.996 7.147 1.00 79.62 79 PRO A N 1
ATOM 614 C CA . PRO A 1 79 ? 1.103 -16.133 8.284 1.00 79.62 79 PRO A CA 1
ATOM 615 C C . PRO A 1 79 ? 2.233 -15.157 7.980 1.00 79.62 79 PRO A C 1
ATOM 617 O O . PRO A 1 79 ? 3.321 -15.529 7.546 1.00 79.62 79 PRO A O 1
ATOM 620 N N . VAL A 1 80 ? 1.983 -13.899 8.313 1.00 88.31 80 VAL A N 1
ATOM 621 C CA . VAL A 1 80 ? 3.029 -12.893 8.445 1.00 88.31 80 VAL A CA 1
ATOM 622 C C . VAL A 1 80 ? 3.965 -13.322 9.580 1.00 88.31 80 VAL A C 1
ATOM 624 O O . VAL A 1 80 ? 3.486 -13.713 10.656 1.00 88.31 80 VAL A O 1
ATOM 627 N N . ASP A 1 81 ? 5.278 -13.259 9.351 1.00 90.06 81 ASP A N 1
ATOM 628 C CA . ASP A 1 81 ? 6.270 -13.545 10.389 1.00 90.06 81 ASP A CA 1
ATOM 629 C C . ASP A 1 81 ? 6.185 -12.556 11.565 1.00 90.06 81 ASP A C 1
ATOM 631 O O . ASP A 1 81 ? 5.521 -11.518 11.507 1.00 90.06 81 ASP A O 1
ATOM 635 N N . GLU A 1 82 ? 6.857 -12.885 12.667 1.00 84.31 82 GLU A N 1
ATOM 636 C CA . GLU A 1 82 ? 6.747 -12.106 13.902 1.00 84.31 82 GLU A CA 1
ATOM 637 C C . GLU A 1 82 ? 7.266 -10.666 13.754 1.00 84.31 82 GLU A C 1
ATOM 639 O O . GLU A 1 82 ? 6.697 -9.743 14.339 1.00 84.31 82 GLU A O 1
ATOM 644 N N . ALA A 1 83 ? 8.303 -10.452 12.935 1.00 90.25 83 ALA A N 1
ATOM 645 C CA . ALA A 1 83 ? 8.899 -9.134 12.736 1.00 90.25 83 ALA A CA 1
ATOM 646 C C . ALA A 1 83 ? 7.951 -8.186 11.984 1.00 90.25 83 ALA A C 1
ATOM 648 O O . ALA A 1 83 ? 7.902 -6.992 12.285 1.00 90.25 83 ALA A O 1
ATOM 649 N N . HIS A 1 84 ? 7.164 -8.714 11.046 1.00 92.12 84 HIS A N 1
ATOM 650 C CA . HIS A 1 84 ? 6.222 -7.930 10.248 1.00 92.12 84 HIS A CA 1
ATOM 651 C C . HIS A 1 84 ? 4.820 -7.848 10.876 1.00 92.12 84 HIS A C 1
ATOM 653 O O . HIS A 1 84 ? 4.108 -6.860 10.673 1.00 92.12 84 HIS A O 1
ATOM 659 N N . ARG A 1 85 ? 4.420 -8.838 11.686 1.00 92.12 85 ARG A N 1
ATOM 660 C CA . ARG A 1 85 ? 3.078 -8.909 12.291 1.00 92.12 85 ARG A CA 1
ATOM 661 C C . ARG A 1 85 ? 2.782 -7.732 13.212 1.00 92.12 85 ARG A C 1
ATOM 663 O O . ARG A 1 85 ? 1.704 -7.150 13.122 1.00 92.12 85 ARG A O 1
ATOM 670 N N . GLY A 1 86 ? 3.725 -7.374 14.085 1.00 94.19 86 GLY A N 1
ATOM 671 C CA . GLY A 1 86 ? 3.555 -6.276 15.042 1.00 94.19 86 GLY A CA 1
ATOM 672 C C . GLY A 1 86 ? 3.248 -4.932 14.363 1.00 94.19 86 GLY A C 1
ATOM 673 O O . GLY A 1 86 ? 2.196 -4.346 14.638 1.00 94.19 86 GLY A O 1
ATOM 674 N N . PRO A 1 87 ? 4.115 -4.452 13.448 1.00 94.44 87 PRO A N 1
ATOM 675 C CA . PRO A 1 87 ? 3.881 -3.217 12.701 1.00 94.44 87 PRO A CA 1
ATOM 676 C C . PRO A 1 87 ? 2.590 -3.230 11.872 1.00 94.44 87 PRO A C 1
ATOM 678 O O . PRO A 1 87 ? 1.846 -2.249 11.903 1.00 94.44 87 PRO A O 1
ATOM 681 N N . LEU A 1 88 ? 2.292 -4.333 11.171 1.00 94.81 88 LEU A N 1
ATOM 682 C CA . LEU A 1 88 ? 1.073 -4.442 10.360 1.00 94.81 88 LEU A CA 1
ATOM 683 C C . LEU A 1 88 ? -0.195 -4.391 11.218 1.00 94.81 88 LEU A C 1
ATOM 685 O O . LEU A 1 88 ? -1.121 -3.650 10.893 1.00 94.81 88 LEU A O 1
ATOM 689 N N . LEU A 1 89 ? -0.226 -5.105 12.347 1.00 95.88 89 LEU A N 1
ATOM 690 C CA . LEU A 1 89 ? -1.365 -5.081 13.267 1.00 95.88 89 LEU A CA 1
ATOM 691 C C . LEU A 1 89 ? -1.581 -3.689 13.873 1.00 95.88 89 LEU A C 1
ATOM 693 O O . LEU A 1 89 ? -2.720 -3.238 13.996 1.00 95.88 89 LEU A O 1
ATOM 697 N N . ALA A 1 90 ? -0.503 -2.996 14.247 1.00 97.19 90 ALA A N 1
ATOM 698 C CA . ALA A 1 90 ? -0.592 -1.634 14.763 1.00 97.19 90 ALA A CA 1
ATOM 699 C C . ALA A 1 90 ? -1.171 -0.666 13.716 1.00 97.19 90 ALA A C 1
ATOM 701 O O . ALA A 1 90 ? -2.051 0.132 14.039 1.00 97.19 90 ALA A O 1
ATOM 702 N N . ALA A 1 91 ? -0.730 -0.772 12.458 1.00 96.25 91 ALA A N 1
ATOM 703 C CA . ALA A 1 91 ? -1.252 0.036 11.358 1.00 96.25 91 ALA A CA 1
ATOM 704 C C . ALA A 1 91 ? -2.729 -0.272 11.055 1.00 96.25 91 ALA A C 1
ATOM 706 O O . ALA A 1 91 ? -3.521 0.656 10.906 1.00 96.25 91 ALA A O 1
ATOM 707 N N . ALA A 1 92 ? -3.117 -1.552 11.035 1.00 97.19 92 ALA A N 1
ATOM 708 C CA . ALA A 1 92 ? -4.502 -1.968 10.815 1.00 97.19 92 ALA A CA 1
ATOM 709 C C . ALA A 1 92 ? -5.443 -1.446 11.913 1.00 97.19 92 ALA A C 1
ATOM 711 O O . ALA A 1 92 ? -6.511 -0.919 11.616 1.00 97.19 92 ALA A O 1
ATOM 712 N N . ARG A 1 93 ? -5.023 -1.509 13.184 1.00 98.19 93 ARG A N 1
ATOM 713 C CA . ARG A 1 93 ? -5.783 -0.941 14.311 1.00 98.19 93 ARG A CA 1
ATOM 714 C C . ARG A 1 93 ? -5.934 0.572 14.217 1.00 98.19 93 ARG A C 1
ATOM 716 O O . ARG A 1 93 ? -6.995 1.093 14.533 1.00 98.19 93 ARG A O 1
ATOM 723 N N . HIS A 1 94 ? -4.889 1.276 13.785 1.00 98.06 94 HIS A N 1
ATOM 724 C CA . HIS A 1 94 ? -4.966 2.721 13.581 1.00 98.06 94 HIS A CA 1
ATOM 725 C C . HIS A 1 94 ? -5.946 3.076 12.453 1.00 98.06 94 HIS A C 1
ATOM 727 O O . HIS A 1 94 ? -6.743 3.996 12.617 1.00 98.06 94 HIS A O 1
ATOM 733 N N . LEU A 1 95 ? -5.937 2.323 11.347 1.00 96.81 95 LEU A N 1
ATOM 734 C CA . LEU A 1 95 ? -6.925 2.486 10.280 1.00 96.81 95 LEU A CA 1
ATOM 735 C C . LEU A 1 95 ? -8.351 2.220 10.787 1.00 96.81 95 LEU A C 1
ATOM 737 O O . LEU A 1 95 ? -9.233 3.027 10.524 1.00 96.81 95 LEU A O 1
ATOM 741 N N . ALA A 1 96 ? -8.565 1.144 11.550 1.00 97.69 96 ALA A N 1
ATOM 742 C CA . ALA A 1 96 ? -9.870 0.827 12.132 1.00 97.69 96 ALA A CA 1
ATOM 743 C C . ALA A 1 96 ? -10.383 1.954 13.043 1.00 97.69 96 ALA A C 1
ATOM 745 O O . ALA A 1 96 ? -11.496 2.431 12.855 1.00 97.69 96 ALA A O 1
ATOM 746 N N . ALA A 1 97 ? -9.540 2.460 13.947 1.00 98.12 97 ALA A N 1
ATOM 747 C CA . ALA A 1 97 ? -9.907 3.563 14.834 1.00 98.12 97 ALA A CA 1
ATOM 748 C C . ALA A 1 97 ? -10.282 4.849 14.069 1.00 98.12 97 ALA A C 1
ATOM 750 O O . ALA A 1 97 ? -11.155 5.589 14.508 1.00 98.12 97 ALA A O 1
ATOM 751 N N . ALA A 1 98 ? -9.644 5.116 12.924 1.00 97.00 98 ALA A N 1
ATOM 752 C CA . ALA A 1 98 ? -9.984 6.254 12.068 1.00 97.00 98 ALA A CA 1
ATOM 753 C C . ALA A 1 98 ? -11.303 6.069 11.292 1.00 97.00 98 ALA A C 1
ATOM 755 O O . ALA A 1 98 ? -11.898 7.053 10.871 1.00 97.00 98 ALA A O 1
ATOM 756 N N . LEU A 1 99 ? -11.751 4.829 11.074 1.00 95.94 99 LEU A N 1
ATOM 757 C CA . LEU A 1 99 ? -13.047 4.526 10.452 1.00 95.94 99 LEU A CA 1
ATOM 758 C C . LEU A 1 99 ? -14.207 4.577 11.459 1.00 95.94 99 LEU A C 1
ATOM 760 O O . LEU A 1 99 ? -15.360 4.703 11.056 1.00 95.94 99 LEU A O 1
ATOM 764 N N . GLU A 1 100 ? -13.906 4.465 12.752 1.00 96.06 100 GLU A N 1
ATOM 765 C CA . GLU A 1 100 ? -14.879 4.523 13.850 1.00 96.06 100 GLU A CA 1
ATOM 766 C C . GLU A 1 100 ? -15.146 5.952 14.362 1.00 96.06 100 GLU A C 1
ATOM 768 O O . GLU A 1 100 ? -16.070 6.147 15.155 1.00 96.06 100 GLU A O 1
ATOM 773 N N . SER A 1 101 ? -14.340 6.937 13.944 1.00 89.06 101 SER A N 1
ATOM 774 C CA . SER A 1 101 ? -14.443 8.348 14.356 1.00 89.06 101 SER A CA 1
ATOM 775 C C . SER A 1 101 ? -15.429 9.154 13.520 1.00 89.06 101 SER A C 1
ATOM 777 O O . SER A 1 101 ? -16.161 9.974 14.117 1.00 89.06 101 SER A O 1
#

Secondary structure (DSSP, 8-state):
---EE-SS-EEEEEEETTEEEEEEE-TT-EEEEEE-SSEEEEEEEE-STT-EEEEEEEEHHHHHHHHHHHHHHHHTT-PPPHHHHHHHHHHHHHHHHHH--

pLDDT: mean 94.41, std 4.53, range [72.19, 98.62]

Radius of gyration: 15.39 Å; chains: 1; bounding box: 33×34×40 Å

Foldseek 3Di:
DDKDFDAAKDWDWDDDPVDIDIDMAGRQKTWDWDADPFFIKIKIWRDDPPTDIDIDTDGPVRVVVVVVVVVVVCVVPPPDDPVVVVVVVVVVVVVVVVVVD